Protein AF-A0A7C6YRF1-F1 (afdb_monomer)

pLDDT: mean 85.2, std 13.37, range [41.69, 96.88]

Foldseek 3Di:
DDDLVRLLVVLVVLVCVLCVPPDPVVCVLSVLVNVVSVVPPPHPCVVVVSVLSSVCSVVSPVVSSVVSSVVVVVVVVVVVVVPPD

Solvent-accessible surface area (backbone atoms on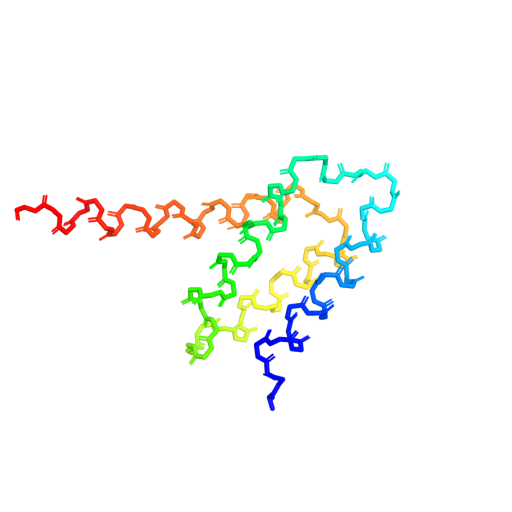ly — not comparable to full-atom values): 4988 Å² total; per-residue (Å²): 131,79,52,73,66,55,47,51,55,50,54,48,58,48,46,51,72,59,29,74,88,54,72,68,84,83,42,59,66,58,54,45,49,51,50,51,45,73,72,32,60,94,43,95,59,25,70,61,52,52,52,53,52,50,51,24,45,76,68,60,34,63,66,62,41,50,53,53,46,48,54,58,52,50,58,49,54,51,60,53,61,73,65,70,125

Secondary structure (DSSP, 8-state):
---HHHHHHHHHHHHHHHHTTS--TT-HHHHHHHHHHHHHTTSTTHHHHHHHHHHHHHTT-HHHHHHHHHHHHHHHHHHHHTT--

Radius of gyration: 13.39 Å; Cα contacts (8 Å, |Δi|>4): 38; chains: 1; bounding box: 34×32×28 Å

Structure (mmCIF, N/CA/C/O backbone):
data_AF-A0A7C6YRF1-F1
#
_entry.id   AF-A0A7C6YRF1-F1
#
loop_
_atom_site.group_PDB
_atom_site.id
_atom_site.type_symbol
_atom_site.label_atom_id
_atom_site.label_alt_id
_atom_site.label_comp_id
_atom_site.label_asym_id
_atom_site.label_entity_id
_atom_site.label_seq_id
_atom_site.pdbx_PDB_ins_code
_atom_site.Cartn_x
_atom_site.Cartn_y
_atom_site.Cartn_z
_atom_site.occupancy
_atom_site.B_iso_or_equiv
_atom_site.auth_seq_id
_atom_site.auth_comp_id
_atom_site.auth_asym_id
_atom_site.auth_atom_id
_atom_site.pdbx_PDB_model_num
ATOM 1 N N . MET A 1 1 ? 1.497 -11.473 12.755 1.00 70.69 1 MET A N 1
ATOM 2 C CA . MET A 1 1 ? 1.075 -10.369 11.869 1.00 70.69 1 MET A CA 1
ATOM 3 C C . MET A 1 1 ? 2.297 -9.494 11.684 1.00 70.69 1 MET A C 1
ATOM 5 O O . MET A 1 1 ? 2.962 -9.257 12.685 1.00 70.69 1 MET A O 1
ATOM 9 N N . LEU A 1 2 ? 2.637 -9.123 10.449 1.00 84.19 2 LEU A N 1
ATOM 10 C CA . LEU A 1 2 ? 3.743 -8.192 10.204 1.00 84.19 2 LEU A CA 1
ATOM 11 C C . LEU A 1 2 ? 3.441 -6.852 10.880 1.00 84.19 2 LEU A C 1
ATOM 13 O O . LEU A 1 2 ? 2.276 -6.463 10.969 1.00 84.19 2 LEU A O 1
ATOM 17 N N . THR A 1 3 ? 4.480 -6.167 11.340 1.00 94.19 3 THR A N 1
ATOM 18 C CA . THR A 1 3 ? 4.410 -4.770 11.772 1.00 94.19 3 THR A CA 1
ATOM 19 C C . THR A 1 3 ? 4.090 -3.854 10.586 1.00 94.19 3 THR A C 1
ATOM 21 O O . THR A 1 3 ? 4.263 -4.227 9.424 1.00 94.19 3 THR A O 1
ATOM 24 N N . GLN A 1 4 ? 3.654 -2.624 10.864 1.00 93.00 4 GLN A N 1
ATOM 25 C CA . GLN A 1 4 ? 3.364 -1.640 9.818 1.00 93.00 4 GLN A CA 1
ATOM 26 C C . GLN A 1 4 ? 4.602 -1.334 8.961 1.00 93.00 4 GLN A C 1
ATOM 28 O O . GLN A 1 4 ? 4.499 -1.232 7.742 1.00 93.00 4 GLN A O 1
ATOM 33 N N . GLU A 1 5 ? 5.777 -1.258 9.589 1.00 93.88 5 GLU A N 1
ATOM 34 C CA . GLU A 1 5 ? 7.048 -1.029 8.901 1.00 93.88 5 GLU A CA 1
ATOM 35 C C . GLU A 1 5 ? 7.432 -2.218 8.004 1.00 93.88 5 GLU A C 1
ATOM 37 O O . GLU A 1 5 ? 7.872 -2.035 6.870 1.00 93.88 5 GLU A O 1
ATOM 42 N N . GLU A 1 6 ? 7.233 -3.451 8.477 1.00 94.94 6 GLU A N 1
ATOM 43 C CA . GLU A 1 6 ? 7.467 -4.657 7.673 1.00 94.94 6 GLU A CA 1
ATOM 44 C C . GLU A 1 6 ? 6.508 -4.742 6.481 1.00 94.94 6 GLU A C 1
ATOM 46 O O . GLU A 1 6 ? 6.925 -5.110 5.384 1.00 94.94 6 GLU A O 1
ATOM 51 N N . VAL A 1 7 ? 5.246 -4.347 6.669 1.00 94.00 7 VAL A N 1
ATOM 52 C CA . VAL A 1 7 ? 4.262 -4.218 5.588 1.00 94.00 7 VAL A CA 1
ATOM 53 C C . VAL A 1 7 ? 4.712 -3.189 4.552 1.00 94.00 7 VAL A C 1
ATOM 55 O O . VAL A 1 7 ? 4.689 -3.482 3.358 1.00 94.00 7 VAL A O 1
ATOM 58 N N . GLN A 1 8 ? 5.145 -2.000 4.984 1.00 94.50 8 GLN A N 1
ATOM 59 C CA . GLN A 1 8 ? 5.644 -0.965 4.073 1.00 94.50 8 GLN A CA 1
ATOM 60 C C . GLN A 1 8 ? 6.835 -1.479 3.264 1.00 94.50 8 GLN A C 1
ATOM 62 O O . GLN A 1 8 ? 6.820 -1.408 2.035 1.00 94.50 8 GLN A O 1
ATOM 67 N N . LYS A 1 9 ? 7.831 -2.076 3.932 1.00 95.19 9 LYS A N 1
ATOM 68 C CA . LYS A 1 9 ? 8.998 -2.677 3.267 1.00 95.19 9 LYS A CA 1
ATOM 69 C C . LYS A 1 9 ? 8.590 -3.760 2.269 1.00 95.19 9 LYS A C 1
ATOM 71 O O . LYS A 1 9 ? 9.139 -3.808 1.170 1.00 95.19 9 LYS A O 1
ATOM 76 N N . HIS A 1 10 ? 7.624 -4.605 2.624 1.00 94.75 10 HIS A N 1
ATOM 77 C CA . HIS A 1 10 ? 7.125 -5.659 1.747 1.00 94.75 10 HIS A CA 1
ATOM 78 C C . HIS A 1 10 ? 6.470 -5.096 0.478 1.00 94.75 10 HIS A C 1
ATOM 80 O O . HIS A 1 10 ? 6.876 -5.445 -0.632 1.00 94.75 10 HIS A O 1
ATOM 86 N N . LEU A 1 11 ? 5.501 -4.189 0.633 1.00 94.25 11 LEU A N 1
ATOM 87 C CA . LEU A 1 11 ? 4.763 -3.612 -0.492 1.00 94.25 11 LEU A CA 1
ATOM 88 C C . LEU A 1 11 ? 5.661 -2.746 -1.382 1.00 9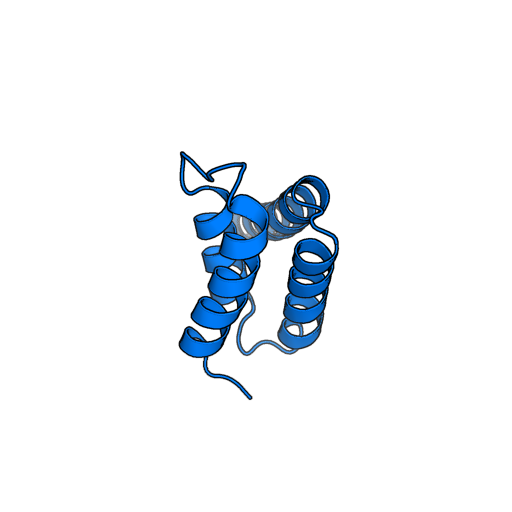4.25 11 LEU A C 1
ATOM 90 O O . LEU A 1 11 ? 5.505 -2.767 -2.600 1.00 94.25 11 LEU A O 1
ATOM 94 N N . TYR A 1 12 ? 6.646 -2.051 -0.810 1.00 93.62 12 TYR A N 1
ATOM 95 C CA . TYR A 1 12 ? 7.658 -1.322 -1.580 1.00 93.62 12 TYR A CA 1
ATOM 96 C C . TYR A 1 12 ? 8.580 -2.254 -2.350 1.00 93.62 12 TYR A C 1
ATOM 98 O O . TYR A 1 12 ? 8.817 -2.020 -3.529 1.00 93.62 12 TYR A O 1
ATOM 106 N N . GLY A 1 13 ? 9.018 -3.358 -1.746 1.00 93.81 13 GLY A N 1
ATOM 107 C CA . GLY A 1 13 ? 9.795 -4.365 -2.463 1.00 93.81 13 GLY A CA 1
ATOM 108 C C . GLY A 1 13 ? 9.035 -4.972 -3.648 1.00 93.81 13 GLY A C 1
ATOM 109 O O . GLY A 1 13 ? 9.640 -5.273 -4.675 1.00 93.81 13 GLY A O 1
ATOM 110 N N . LEU A 1 14 ? 7.714 -5.147 -3.535 1.00 93.56 14 LEU A N 1
ATOM 111 C CA . LEU A 1 14 ? 6.871 -5.563 -4.658 1.00 93.56 14 LEU A CA 1
ATOM 112 C C . LEU A 1 14 ? 6.722 -4.453 -5.701 1.00 93.56 14 LEU A C 1
ATOM 114 O O . LEU A 1 14 ? 6.887 -4.715 -6.890 1.00 93.56 14 LEU A O 1
ATOM 118 N N . PHE A 1 15 ? 6.449 -3.225 -5.266 1.00 92.06 15 PHE A N 1
ATOM 119 C CA . PHE A 1 15 ? 6.312 -2.067 -6.142 1.00 92.06 15 PHE A CA 1
ATOM 120 C C . PHE A 1 15 ? 7.565 -1.839 -6.990 1.00 92.06 15 PHE A C 1
ATOM 122 O O . PHE A 1 15 ? 7.463 -1.762 -8.212 1.00 92.06 15 PHE A O 1
ATOM 129 N N . ASP A 1 16 ? 8.742 -1.861 -6.369 1.00 91.00 16 ASP A N 1
ATOM 130 C CA . ASP A 1 16 ? 10.026 -1.608 -7.025 1.00 91.00 16 ASP A CA 1
ATOM 131 C C . ASP A 1 16 ? 10.298 -2.609 -8.150 1.00 91.00 16 ASP A C 1
ATOM 133 O O . ASP A 1 16 ? 10.705 -2.218 -9.243 1.00 91.00 16 ASP A O 1
ATOM 137 N N . LYS A 1 17 ? 9.972 -3.890 -7.925 1.00 89.94 17 LYS A N 1
ATOM 138 C CA . LYS A 1 17 ? 10.074 -4.948 -8.946 1.00 89.94 17 LYS A CA 1
ATOM 139 C C . LYS A 1 17 ? 9.152 -4.714 -10.143 1.00 89.94 17 LYS A C 1
ATOM 141 O O . LYS A 1 17 ? 9.446 -5.169 -11.246 1.00 89.94 17 LYS A O 1
ATOM 146 N N . VAL A 1 18 ? 8.009 -4.064 -9.932 1.00 87.88 18 VAL A N 1
ATOM 147 C CA . VAL A 1 18 ? 7.041 -3.762 -10.996 1.00 87.88 18 VAL A CA 1
ATOM 148 C C . VAL A 1 18 ? 7.432 -2.484 -11.740 1.00 87.88 18 VAL A C 1
ATOM 150 O O . VAL A 1 18 ? 7.231 -2.400 -12.950 1.00 87.88 18 VAL A O 1
ATOM 153 N N . THR A 1 19 ? 8.015 -1.507 -11.043 1.00 83.62 19 THR A N 1
ATOM 154 C CA . THR A 1 19 ? 8.357 -0.182 -11.584 1.00 83.62 19 THR A CA 1
ATOM 155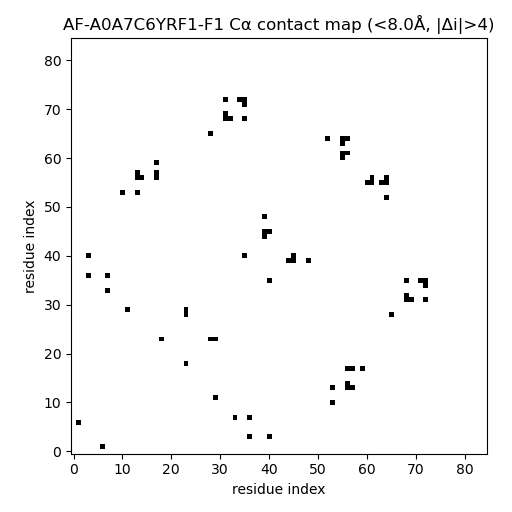 C C . THR A 1 19 ? 9.805 -0.024 -12.037 1.00 83.62 19 THR A C 1
ATOM 157 O O . THR A 1 19 ? 10.187 1.073 -12.436 1.00 83.62 19 THR A O 1
ATOM 160 N N . GLU A 1 20 ? 10.608 -1.090 -12.038 1.00 82.44 20 GLU A N 1
ATOM 161 C CA . GLU A 1 20 ? 12.005 -1.080 -12.509 1.00 82.44 20 GLU A CA 1
ATOM 162 C C . GLU A 1 20 ? 12.175 -0.385 -13.877 1.00 82.44 20 GLU A C 1
ATOM 164 O O . GLU A 1 20 ? 13.151 0.326 -14.103 1.00 82.44 20 GLU A O 1
ATOM 169 N N . SER A 1 21 ? 11.192 -0.534 -14.774 1.00 74.12 21 SER A N 1
ATOM 170 C CA . SER A 1 21 ? 11.178 0.081 -16.109 1.00 74.12 21 SER A CA 1
ATOM 171 C C . SER A 1 21 ? 10.341 1.363 -16.226 1.00 74.12 21 SER A C 1
ATOM 173 O O . SER A 1 21 ? 10.415 2.043 -17.248 1.00 74.12 21 SER A O 1
ATOM 175 N N . ILE A 1 22 ? 9.510 1.685 -15.230 1.00 74.94 22 ILE A N 1
ATOM 176 C CA . ILE A 1 22 ? 8.612 2.852 -15.229 1.00 74.94 22 ILE A CA 1
ATOM 177 C C . ILE A 1 22 ? 8.722 3.526 -13.858 1.00 74.94 22 ILE A C 1
ATOM 179 O O . ILE A 1 22 ? 7.964 3.185 -12.951 1.00 74.94 22 ILE A O 1
ATOM 183 N N . PRO A 1 23 ? 9.664 4.469 -13.686 1.00 71.56 23 PRO A N 1
ATOM 184 C CA . PRO A 1 23 ? 9.879 5.099 -12.397 1.00 71.56 23 PRO A CA 1
ATOM 185 C C . PRO A 1 23 ? 8.651 5.902 -11.956 1.00 71.56 23 PRO A C 1
ATOM 187 O O . PRO A 1 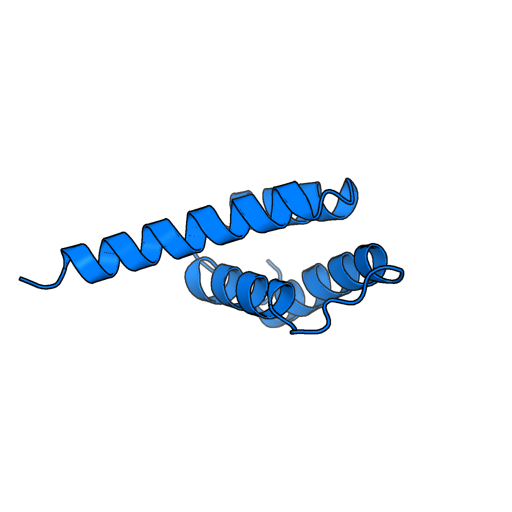23 ? 8.108 6.692 -12.733 1.00 71.56 23 PRO A O 1
ATOM 190 N N . ASP A 1 24 ? 8.274 5.765 -10.685 1.00 78.00 24 ASP A N 1
ATOM 191 C CA . ASP A 1 24 ? 7.338 6.658 -9.988 1.00 78.00 24 ASP A CA 1
ATOM 192 C C . ASP A 1 24 ? 8.012 8.015 -9.742 1.00 78.00 24 ASP A C 1
ATOM 194 O O . ASP A 1 24 ? 8.447 8.320 -8.633 1.00 78.00 24 ASP A O 1
ATOM 198 N N . LYS A 1 25 ? 8.198 8.796 -10.816 1.00 72.31 25 LYS A N 1
ATOM 199 C CA . LYS A 1 25 ? 9.025 10.017 -10.820 1.00 72.31 25 LYS A CA 1
ATOM 200 C C . LYS A 1 25 ? 8.602 11.041 -9.769 1.00 72.31 25 LYS A C 1
ATOM 202 O O . LYS A 1 25 ? 9.465 11.698 -9.196 1.00 72.31 25 LYS A O 1
ATOM 207 N N . ASP A 1 26 ? 7.304 11.128 -9.504 1.00 80.75 26 ASP A N 1
ATOM 208 C CA . ASP A 1 26 ? 6.736 12.099 -8.570 1.00 80.75 26 ASP A CA 1
ATOM 209 C C . ASP A 1 26 ? 6.459 11.483 -7.186 1.00 80.75 26 ASP A C 1
ATOM 211 O O . ASP A 1 26 ? 5.951 12.160 -6.294 1.00 80.75 26 ASP A O 1
ATOM 215 N N . GLY A 1 27 ? 6.764 10.190 -6.994 1.00 84.12 27 GLY A N 1
ATOM 216 C CA . GLY A 1 27 ? 6.519 9.458 -5.747 1.00 84.12 27 GLY A CA 1
ATOM 217 C C . GLY A 1 27 ? 5.036 9.309 -5.386 1.00 84.12 27 GLY A C 1
ATOM 218 O O . GLY A 1 27 ? 4.705 8.982 -4.243 1.00 84.12 27 GLY A O 1
ATOM 219 N N . LEU A 1 28 ? 4.130 9.587 -6.327 1.00 85.25 28 LEU A N 1
ATOM 220 C CA . LEU A 1 28 ? 2.697 9.681 -6.068 1.00 85.25 28 LEU A CA 1
ATOM 221 C C . LEU A 1 28 ? 2.115 8.319 -5.687 1.00 85.25 28 LEU A C 1
ATOM 223 O O . LEU A 1 28 ? 1.254 8.233 -4.810 1.00 85.25 28 LEU A O 1
ATOM 227 N N . MET A 1 29 ? 2.579 7.247 -6.331 1.00 86.44 29 MET A N 1
ATOM 228 C CA . MET A 1 29 ? 2.078 5.907 -6.047 1.00 86.44 29 MET A CA 1
ATOM 229 C C . MET A 1 29 ? 2.536 5.432 -4.668 1.00 86.44 29 MET A C 1
ATOM 231 O O . MET A 1 29 ? 1.723 4.909 -3.903 1.00 86.44 29 MET A O 1
ATOM 235 N N . ARG A 1 30 ? 3.801 5.689 -4.309 1.00 89.31 30 ARG A N 1
ATOM 236 C CA . ARG A 1 30 ? 4.310 5.419 -2.954 1.0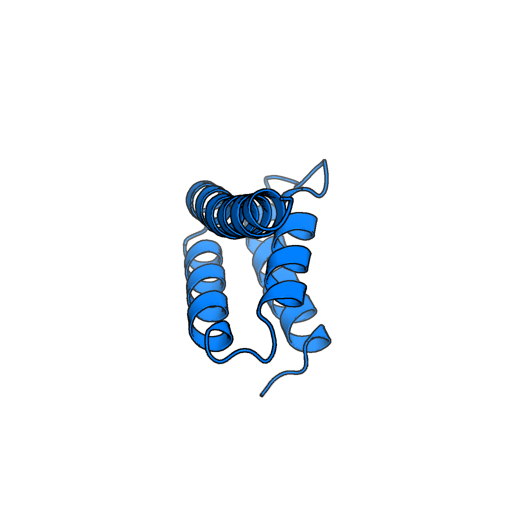0 89.31 30 ARG A CA 1
ATOM 237 C C . ARG A 1 30 ? 3.561 6.209 -1.887 1.00 89.31 30 ARG A C 1
ATOM 239 O O . ARG A 1 30 ? 3.098 5.619 -0.919 1.00 89.31 30 ARG A O 1
ATOM 246 N N . ALA A 1 31 ? 3.351 7.509 -2.095 1.00 89.00 31 ALA A N 1
ATOM 247 C CA . ALA A 1 31 ? 2.604 8.343 -1.155 1.00 89.00 31 ALA A CA 1
ATOM 248 C C . ALA A 1 31 ? 1.164 7.836 -0.946 1.00 89.00 31 ALA A C 1
ATOM 250 O O . ALA A 1 31 ? 0.655 7.820 0.176 1.00 89.00 31 ALA A O 1
ATOM 251 N N . ASN A 1 32 ? 0.510 7.373 -2.015 1.00 88.44 32 ASN A N 1
ATOM 252 C CA . ASN A 1 32 ? -0.827 6.792 -1.933 1.00 88.44 32 ASN A CA 1
ATOM 253 C C . ASN A 1 32 ? -0.840 5.429 -1.218 1.00 88.44 32 ASN A C 1
ATOM 255 O O . ASN A 1 32 ? -1.784 5.142 -0.480 1.00 88.44 32 ASN A O 1
ATOM 259 N N . LEU A 1 33 ? 0.194 4.601 -1.409 1.00 91.75 33 LEU A N 1
ATOM 260 C CA . LEU A 1 33 ? 0.376 3.351 -0.666 1.00 91.75 33 LEU A CA 1
ATOM 261 C C . LEU A 1 33 ? 0.580 3.620 0.828 1.00 91.75 33 LEU A C 1
ATOM 263 O O . LEU A 1 33 ? -0.125 3.028 1.644 1.00 91.75 33 LEU A O 1
ATOM 267 N N . ASP A 1 34 ? 1.460 4.555 1.189 1.00 92.19 34 ASP A N 1
ATOM 268 C CA . ASP A 1 34 ? 1.668 4.970 2.582 1.00 92.19 34 ASP A CA 1
ATOM 269 C C . ASP A 1 34 ? 0.374 5.460 3.219 1.00 92.19 34 ASP A C 1
ATOM 271 O O . ASP A 1 34 ? 0.036 5.085 4.342 1.00 92.19 34 ASP A O 1
ATOM 275 N N . TYR A 1 35 ? -0.387 6.271 2.490 1.00 89.81 35 TYR A N 1
ATOM 276 C CA . TYR A 1 35 ? -1.668 6.760 2.968 1.00 89.81 35 TYR A CA 1
ATOM 277 C C . TYR A 1 35 ? -2.662 5.625 3.241 1.00 89.81 35 TYR A C 1
ATOM 279 O O . TYR A 1 35 ? -3.318 5.613 4.283 1.00 89.81 35 TYR A O 1
ATOM 287 N N . LEU A 1 36 ? -2.760 4.650 2.329 1.00 92.19 36 LEU A N 1
ATOM 288 C CA . LEU A 1 36 ? -3.616 3.479 2.507 1.00 92.19 36 LEU A CA 1
ATOM 289 C C . LEU A 1 36 ? -3.199 2.671 3.744 1.00 92.19 36 LEU A C 1
ATOM 291 O O . LEU A 1 36 ? -4.054 2.306 4.551 1.00 92.19 36 LEU A O 1
ATOM 295 N N . ILE A 1 37 ? -1.897 2.420 3.907 1.00 93.19 37 ILE A N 1
ATOM 296 C CA . ILE A 1 37 ? -1.350 1.686 5.052 1.00 93.19 37 ILE A CA 1
ATOM 297 C C . ILE A 1 37 ? -1.673 2.438 6.344 1.00 93.19 37 ILE A C 1
ATOM 299 O O . ILE A 1 37 ? -2.279 1.862 7.239 1.00 93.19 37 ILE A O 1
ATOM 303 N N . ASN A 1 38 ? -1.365 3.732 6.423 1.00 91.31 38 ASN A N 1
ATOM 304 C CA . ASN A 1 38 ? -1.628 4.549 7.611 1.00 91.31 38 ASN A CA 1
ATOM 305 C C . ASN A 1 38 ? -3.111 4.581 8.002 1.00 91.31 38 ASN A C 1
ATOM 307 O O . ASN A 1 38 ? -3.436 4.629 9.185 1.00 91.31 38 ASN A O 1
ATOM 311 N N . LEU A 1 39 ? -4.015 4.563 7.020 1.00 88.44 39 LEU A N 1
ATOM 312 C CA . LEU A 1 39 ? -5.449 4.651 7.271 1.00 88.44 39 LEU A CA 1
ATOM 313 C C . LEU A 1 39 ? -6.063 3.317 7.710 1.00 88.44 39 LEU A C 1
ATOM 315 O O . LEU A 1 39 ? -7.000 3.302 8.509 1.00 88.44 39 LEU A O 1
ATOM 319 N N . TYR A 1 40 ? -5.586 2.204 7.152 1.00 91.06 40 TYR A N 1
ATOM 320 C CA . TYR A 1 40 ? -6.258 0.916 7.303 1.00 91.06 40 TYR A CA 1
ATOM 321 C C . TYR A 1 40 ? -5.472 -0.118 8.091 1.00 91.06 40 TYR A C 1
ATOM 323 O O . TYR A 1 40 ? -6.097 -1.074 8.552 1.00 91.06 40 TYR A O 1
ATOM 331 N N . TYR A 1 41 ? -4.163 0.041 8.279 1.00 93.06 41 TYR A N 1
ATOM 332 C CA . TYR A 1 41 ? -3.367 -0.884 9.078 1.00 93.06 41 TYR A CA 1
ATOM 333 C C . TYR A 1 41 ? -3.940 -1.009 10.499 1.00 93.06 41 TYR A C 1
ATOM 335 O O . TYR A 1 41 ? -4.381 -0.038 11.110 1.00 93.06 41 TYR A O 1
ATOM 343 N N . GLY A 1 42 ? -4.008 -2.242 11.005 1.00 91.50 42 GLY A N 1
ATOM 344 C CA . GLY A 1 42 ? -4.630 -2.553 12.298 1.00 91.50 42 GLY A CA 1
ATOM 345 C C . GLY A 1 42 ? -6.166 -2.585 12.294 1.00 91.50 42 GLY A C 1
ATOM 346 O O . GLY A 1 42 ? -6.762 -3.039 13.269 1.00 91.50 42 GLY A O 1
ATOM 347 N N . THR A 1 43 ? -6.833 -2.177 11.209 1.00 93.06 43 THR A N 1
ATOM 348 C CA . THR A 1 43 ? -8.291 -2.330 11.074 1.00 93.06 43 THR A CA 1
ATOM 349 C C . THR A 1 43 ? -8.664 -3.735 10.593 1.00 93.06 43 THR A C 1
ATOM 351 O O . THR A 1 43 ? -7.880 -4.421 9.938 1.00 93.06 43 THR A O 1
ATOM 354 N N . THR A 1 44 ? -9.915 -4.148 10.815 1.00 94.38 44 THR A N 1
ATOM 355 C CA . THR A 1 44 ? -10.447 -5.430 10.306 1.00 94.38 44 THR A CA 1
ATOM 356 C C . THR A 1 44 ? -10.462 -5.525 8.779 1.00 94.38 44 THR A C 1
ATOM 358 O O . THR A 1 44 ? -10.560 -6.618 8.228 1.00 94.38 44 THR A O 1
ATOM 361 N N . ARG A 1 45 ? -10.353 -4.388 8.078 1.00 90.62 45 ARG A N 1
ATOM 362 C CA . ARG A 1 45 ? -10.299 -4.327 6.613 1.00 90.62 45 ARG A CA 1
ATOM 363 C C . ARG A 1 45 ? -8.890 -4.538 6.063 1.00 90.62 45 ARG A C 1
ATOM 365 O O . ARG A 1 45 ? -8.769 -4.845 4.879 1.00 90.62 45 ARG A O 1
ATOM 372 N N . TRP A 1 46 ? -7.852 -4.392 6.892 1.00 93.62 46 TRP A N 1
ATOM 373 C CA . TRP A 1 46 ? -6.457 -4.449 6.454 1.00 93.62 46 TRP A CA 1
ATOM 374 C C . TRP A 1 46 ? -6.103 -5.718 5.667 1.00 93.62 46 TRP A C 1
ATOM 376 O O . TRP A 1 46 ? -5.584 -5.569 4.563 1.00 93.62 46 TRP A O 1
ATOM 386 N N . PRO A 1 47 ? -6.427 -6.945 6.133 1.00 94.06 47 PRO A N 1
ATOM 387 C CA . PRO A 1 47 ? -6.012 -8.159 5.425 1.00 94.06 47 PRO A CA 1
ATOM 388 C C . PRO A 1 47 ? -6.539 -8.225 3.987 1.00 94.06 47 PRO A C 1
ATOM 390 O O . PRO A 1 47 ? -5.830 -8.646 3.081 1.00 94.06 47 PRO A O 1
ATOM 393 N N . TYR A 1 48 ? -7.770 -7.753 3.766 1.00 93.94 48 TYR A N 1
ATOM 394 C CA . TYR A 1 48 ? -8.361 -7.677 2.432 1.00 93.94 48 TYR A CA 1
ATOM 395 C C . TYR A 1 48 ? -7.667 -6.624 1.560 1.00 93.94 48 TYR A C 1
ATOM 397 O O . TYR A 1 48 ? -7.379 -6.876 0.395 1.00 93.94 48 TYR A O 1
ATOM 405 N N .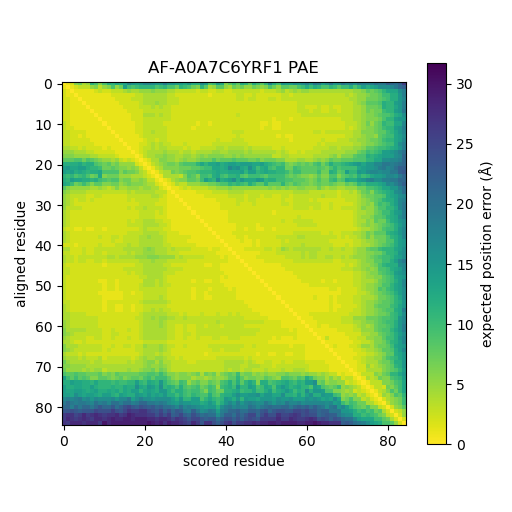 MET A 1 49 ? -7.389 -5.440 2.111 1.00 93.75 49 MET A N 1
ATOM 406 C CA . MET A 1 49 ? -6.748 -4.364 1.349 1.00 93.75 49 MET A CA 1
ATOM 407 C C . MET A 1 49 ? -5.315 -4.701 0.963 1.00 93.75 49 MET A C 1
ATOM 409 O O . MET A 1 49 ? -4.924 -4.456 -0.174 1.00 93.75 49 MET A O 1
ATOM 413 N N . GLN A 1 50 ? -4.565 -5.301 1.887 1.00 95.31 50 GLN A N 1
ATOM 414 C CA . GLN A 1 50 ? -3.223 -5.794 1.619 1.00 95.31 50 GLN A CA 1
ATOM 415 C C . GLN A 1 50 ? -3.239 -6.791 0.453 1.00 95.31 50 GLN A C 1
ATOM 417 O O . GLN A 1 50 ? -2.521 -6.588 -0.521 1.00 95.31 50 GLN A O 1
ATOM 422 N N . ALA A 1 51 ? -4.121 -7.795 0.503 1.00 95.88 51 ALA A N 1
ATOM 423 C CA . ALA A 1 51 ? -4.235 -8.804 -0.548 1.00 95.88 51 ALA A CA 1
ATOM 424 C C . ALA A 1 51 ? -4.623 -8.209 -1.916 1.00 95.88 51 ALA A C 1
ATOM 426 O O . ALA A 1 51 ? -4.126 -8.649 -2.950 1.00 95.88 51 ALA A O 1
ATOM 427 N N . GLU A 1 52 ? -5.493 -7.193 -1.953 1.00 96.69 52 GLU A N 1
ATOM 428 C CA . GLU A 1 52 ? -5.839 -6.508 -3.205 1.00 96.69 52 GLU A CA 1
ATOM 429 C C . GLU A 1 52 ? -4.641 -5.746 -3.789 1.00 96.69 52 GLU A C 1
ATOM 431 O O . GLU A 1 52 ? -4.390 -5.850 -4.991 1.00 96.69 52 GLU A O 1
ATOM 436 N N . VAL A 1 53 ? -3.885 -5.020 -2.956 1.00 95.56 53 VAL A N 1
ATOM 437 C CA . VAL A 1 53 ? -2.665 -4.313 -3.382 1.00 95.56 53 VAL A CA 1
ATOM 438 C C . VAL A 1 53 ? -1.623 -5.300 -3.904 1.00 95.56 53 VAL A C 1
ATOM 440 O O . VAL A 1 53 ? -1.118 -5.112 -5.011 1.00 95.56 53 VAL A O 1
ATOM 443 N N . GLU A 1 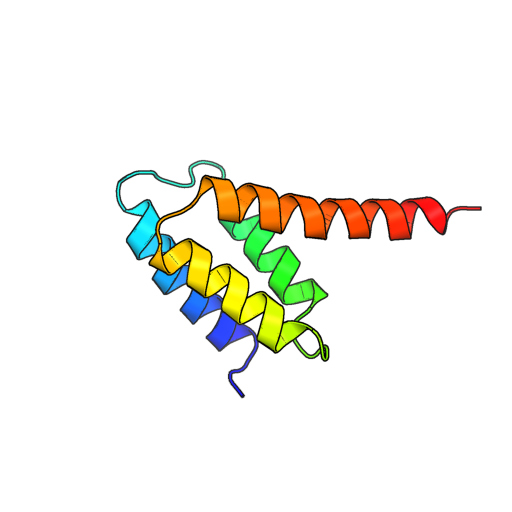54 ? -1.343 -6.370 -3.156 1.00 96.31 54 GLU A N 1
ATOM 444 C CA . GLU A 1 54 ? -0.423 -7.436 -3.569 1.00 96.31 54 GLU A CA 1
ATOM 445 C C . GLU A 1 54 ? -0.852 -8.033 -4.913 1.00 96.31 54 GLU A C 1
ATOM 447 O O . GLU A 1 54 ? -0.046 -8.097 -5.838 1.00 96.31 54 GLU A O 1
ATOM 452 N N . ARG A 1 55 ? -2.144 -8.340 -5.090 1.00 96.88 55 ARG A N 1
ATOM 453 C CA . ARG A 1 55 ? -2.674 -8.874 -6.353 1.00 96.88 55 ARG A CA 1
ATOM 454 C C . ARG A 1 55 ? -2.451 -7.931 -7.537 1.00 96.88 55 ARG A C 1
ATOM 456 O O . ARG A 1 55 ? -2.167 -8.405 -8.638 1.00 96.88 55 ARG A O 1
ATOM 463 N N . PHE A 1 56 ? -2.626 -6.618 -7.366 1.00 95.81 56 PHE A N 1
ATOM 464 C CA . PHE A 1 56 ? -2.355 -5.662 -8.448 1.00 95.81 56 PHE A CA 1
ATOM 465 C C . PHE A 1 56 ? -0.864 -5.612 -8.792 1.00 95.81 56 PHE A C 1
ATOM 467 O O . PHE A 1 56 ? -0.511 -5.618 -9.972 1.00 95.81 56 PHE A O 1
ATOM 474 N N . LEU A 1 57 ? 0.003 -5.622 -7.778 1.00 93.69 57 LEU A N 1
ATOM 475 C CA . LEU A 1 57 ? 1.454 -5.620 -7.958 1.00 93.69 57 LEU A CA 1
ATOM 476 C C . LEU A 1 57 ? 1.941 -6.907 -8.642 1.00 93.69 57 LEU A C 1
ATOM 478 O O . LEU A 1 57 ? 2.673 -6.837 -9.626 1.00 93.69 57 LEU A O 1
ATOM 482 N N . GLU A 1 58 ? 1.470 -8.077 -8.215 1.00 9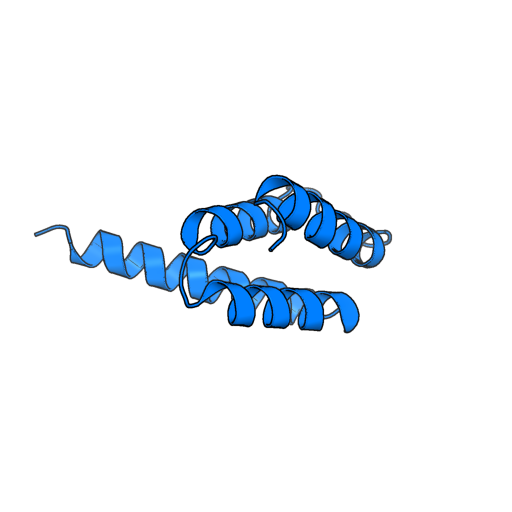2.94 58 GLU A N 1
ATOM 483 C CA . GLU A 1 58 ? 1.794 -9.370 -8.835 1.00 92.94 58 GLU A CA 1
ATOM 484 C C . GLU A 1 58 ? 1.378 -9.433 -10.309 1.00 92.94 58 GLU A C 1
ATOM 486 O O . GLU A 1 58 ? 2.122 -9.932 -11.155 1.00 92.94 58 GLU A O 1
ATOM 491 N N . LYS A 1 59 ? 0.207 -8.875 -10.638 1.00 94.00 59 LYS A N 1
ATOM 492 C CA . LYS A 1 59 ? -0.294 -8.783 -12.018 1.00 94.00 59 LYS A CA 1
ATOM 493 C C . LYS A 1 59 ? 0.359 -7.673 -12.839 1.00 94.00 59 LYS A C 1
ATOM 495 O O . LYS A 1 59 ? 0.040 -7.545 -14.019 1.00 94.00 59 LYS A O 1
ATOM 500 N N . ARG A 1 60 ? 1.251 -6.875 -12.239 1.00 91.00 60 ARG A N 1
ATOM 501 C CA . ARG A 1 60 ? 1.847 -5.668 -12.836 1.00 91.00 60 ARG A CA 1
ATOM 502 C C . ARG A 1 60 ? 0.799 -4.656 -13.325 1.00 91.00 60 ARG A C 1
ATOM 504 O O . ARG A 1 60 ? 1.050 -3.886 -14.249 1.00 91.00 60 ARG A O 1
ATOM 511 N N . ASP A 1 61 ? -0.378 -4.646 -12.705 1.00 92.00 61 ASP A N 1
ATOM 512 C CA . ASP A 1 61 ? -1.493 -3.772 -13.068 1.00 92.00 61 ASP A CA 1
ATOM 513 C C . ASP A 1 61 ? -1.423 -2.453 -12.283 1.00 92.00 61 ASP A C 1
ATOM 515 O O . ASP A 1 61 ? -2.122 -2.237 -11.290 1.00 92.00 61 ASP A O 1
ATOM 519 N N . LEU A 1 62 ? -0.539 -1.557 -12.732 1.00 88.62 62 LEU A N 1
ATOM 520 C CA . LEU A 1 62 ? -0.330 -0.248 -12.103 1.00 88.62 62 LEU A CA 1
ATOM 521 C C . LEU A 1 62 ? -1.529 0.697 -12.275 1.00 88.62 62 LEU A C 1
ATOM 523 O O . LEU A 1 62 ? -1.767 1.549 -11.419 1.00 88.62 62 LEU A O 1
ATOM 527 N N . VAL A 1 63 ? -2.300 0.544 -13.357 1.00 89.75 63 VAL A N 1
ATOM 528 C CA . VAL A 1 63 ? -3.511 1.344 -13.595 1.00 89.75 63 VAL A CA 1
ATOM 529 C C . VAL A 1 63 ? -4.604 0.931 -12.612 1.00 89.75 63 VAL A C 1
ATOM 531 O O . VAL A 1 63 ? -5.187 1.790 -11.948 1.00 89.75 63 VAL A O 1
ATOM 534 N N . GLY A 1 64 ? -4.841 -0.376 -12.467 1.00 93.56 64 GLY A N 1
ATOM 535 C CA . GLY A 1 64 ? -5.769 -0.928 -11.485 1.00 93.56 64 GLY A CA 1
ATOM 536 C C . GLY A 1 64 ? -5.385 -0.557 -10.057 1.00 93.56 64 GLY A C 1
ATOM 537 O O . GLY A 1 64 ? -6.242 -0.091 -9.302 1.00 93.56 64 GLY A O 1
ATOM 538 N N . LEU A 1 65 ? -4.093 -0.650 -9.714 1.00 93.06 65 LEU A N 1
ATOM 539 C CA . LEU A 1 65 ? -3.574 -0.185 -8.427 1.00 93.06 65 LEU A CA 1
ATOM 540 C C . LEU A 1 65 ? -3.873 1.303 -8.201 1.00 93.06 65 LEU A C 1
ATOM 542 O O . LEU A 1 65 ? -4.419 1.669 -7.162 1.00 93.06 65 LEU A O 1
ATOM 546 N N . GLY A 1 66 ? -3.574 2.159 -9.182 1.00 89.81 66 GLY A N 1
ATOM 547 C CA . GLY A 1 66 ? -3.819 3.598 -9.086 1.00 89.81 66 GLY A CA 1
ATOM 548 C C . GLY A 1 66 ? -5.294 3.935 -8.852 1.00 89.81 66 GLY A C 1
ATOM 549 O O . GLY A 1 66 ? -5.617 4.708 -7.950 1.00 89.81 66 GLY A O 1
ATOM 550 N N . LEU A 1 67 ? -6.204 3.309 -9.605 1.00 91.44 67 LEU A N 1
ATOM 551 C CA . LEU A 1 67 ? -7.650 3.491 -9.434 1.00 91.44 67 LEU A CA 1
ATOM 552 C C . LEU A 1 67 ? -8.142 2.977 -8.076 1.00 91.44 67 LEU A C 1
ATOM 554 O O . LEU A 1 67 ? -8.989 3.612 -7.439 1.00 91.44 67 LEU A O 1
ATOM 558 N N . TYR A 1 68 ? -7.610 1.842 -7.622 1.00 92.50 68 TYR A N 1
ATOM 559 C CA . TYR A 1 68 ? -7.929 1.272 -6.319 1.00 92.50 68 TYR A CA 1
ATOM 560 C C . TYR A 1 68 ? -7.531 2.224 -5.186 1.00 92.50 68 TYR A C 1
ATOM 562 O O . TYR A 1 68 ? -8.377 2.588 -4.365 1.00 92.50 68 TYR A O 1
ATOM 570 N N . LEU A 1 69 ? -6.284 2.703 -5.183 1.00 90.88 69 LEU A N 1
ATOM 571 C CA . LEU A 1 69 ? -5.797 3.660 -4.189 1.00 90.88 69 LEU A CA 1
ATOM 572 C C . LEU A 1 69 ? -6.600 4.965 -4.228 1.00 90.88 69 LEU A C 1
ATOM 574 O O . LEU A 1 69 ? -7.081 5.425 -3.190 1.00 90.88 69 LEU A O 1
ATOM 578 N N . PHE A 1 70 ? -6.835 5.518 -5.423 1.00 86.00 70 PHE A N 1
ATOM 579 C CA . PHE A 1 70 ? -7.619 6.740 -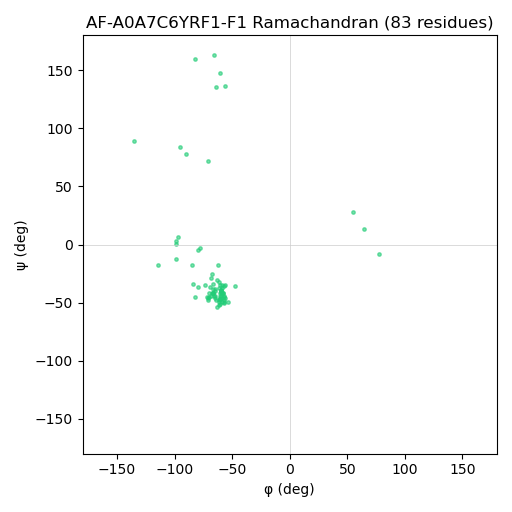5.595 1.00 86.00 70 PHE A CA 1
ATOM 580 C C . PHE A 1 70 ? -9.029 6.611 -5.006 1.00 86.00 70 PHE A C 1
ATOM 582 O O . PHE A 1 70 ? -9.477 7.490 -4.271 1.00 86.00 70 PHE A O 1
ATOM 589 N N . LYS A 1 71 ? -9.724 5.495 -5.255 1.00 88.19 71 LYS A N 1
ATOM 590 C CA . LYS A 1 71 ? -11.061 5.232 -4.699 1.00 88.19 71 LYS A CA 1
ATOM 591 C C . LYS A 1 71 ? -11.067 5.268 -3.170 1.00 88.19 71 LYS A C 1
ATOM 593 O O . LYS A 1 71 ? -12.011 5.791 -2.575 1.00 88.19 71 LYS A O 1
ATOM 598 N N . HIS A 1 72 ? -10.050 4.698 -2.530 1.00 84.69 72 HIS A N 1
ATOM 599 C CA . HIS A 1 72 ? -9.965 4.653 -1.070 1.00 84.69 72 HIS A CA 1
ATOM 600 C C . HIS A 1 72 ? -9.614 6.012 -0.455 1.00 84.69 72 HIS A C 1
ATOM 602 O O . HIS A 1 72 ? -10.165 6.355 0.592 1.00 84.69 72 HIS A O 1
ATOM 608 N N . ILE A 1 73 ? -8.788 6.809 -1.132 1.00 79.50 73 ILE A N 1
ATOM 609 C CA . ILE A 1 73 ? -8.447 8.177 -0.722 1.00 79.50 73 ILE A CA 1
ATOM 610 C C . ILE A 1 73 ? -9.646 9.121 -0.899 1.00 79.50 73 ILE A C 1
ATOM 612 O O . ILE A 1 73 ? -9.974 9.886 0.009 1.00 79.50 73 ILE A O 1
ATOM 616 N N . SER A 1 74 ? -10.344 9.051 -2.036 1.00 77.12 74 SER A N 1
ATOM 617 C CA . SER A 1 74 ? -11.493 9.917 -2.339 1.00 77.12 74 SER A CA 1
ATOM 618 C C . SER A 1 74 ? -12.670 9.674 -1.394 1.00 77.12 74 SER A C 1
ATOM 620 O O . SER A 1 74 ? -13.196 10.628 -0.825 1.00 77.12 74 SER A O 1
ATOM 622 N N . LYS A 1 75 ? -13.006 8.406 -1.108 1.00 68.50 75 LYS A N 1
ATOM 623 C CA . LYS A 1 75 ? -14.034 8.062 -0.106 1.00 68.50 75 LYS A CA 1
ATOM 624 C C . LYS A 1 75 ? -13.727 8.631 1.277 1.00 68.50 75 LYS A C 1
ATOM 626 O O . LYS A 1 75 ? -14.637 9.005 2.014 1.00 68.50 75 LYS A O 1
ATOM 631 N N . TYR A 1 76 ? -12.450 8.680 1.646 1.00 63.84 76 TYR A N 1
ATOM 632 C CA . TYR A 1 76 ? -12.049 9.258 2.919 1.00 63.84 76 TYR A CA 1
ATOM 633 C C . TYR A 1 76 ? -12.200 10.784 2.927 1.00 63.84 76 TYR A C 1
ATOM 635 O O . TYR A 1 76 ? -12.776 11.327 3.871 1.00 63.84 76 TYR A O 1
ATOM 643 N N . LYS A 1 77 ? -11.767 11.478 1.864 1.00 62.75 77 LYS A N 1
ATOM 644 C CA . LYS A 1 77 ? -11.951 12.934 1.728 1.00 62.75 77 LYS A CA 1
ATOM 645 C C . LYS A 1 77 ? -13.425 13.336 1.777 1.00 62.75 77 LYS A C 1
ATOM 647 O O . LYS A 1 77 ? -13.761 14.286 2.476 1.00 62.75 77 LYS A O 1
ATOM 652 N N . GLU A 1 78 ? -14.300 12.580 1.118 1.00 64.38 78 GLU A N 1
ATOM 653 C CA . GLU A 1 78 ? -15.753 12.778 1.200 1.00 64.38 78 GLU A CA 1
ATOM 654 C C . GLU A 1 78 ? -16.271 12.601 2.634 1.00 64.38 78 GLU A C 1
ATOM 656 O O . GLU A 1 78 ? -17.050 13.425 3.100 1.00 64.38 78 GLU A O 1
ATOM 661 N N . SER A 1 79 ? -15.782 11.595 3.372 1.00 58.62 79 SER A N 1
ATOM 662 C CA . SER A 1 79 ? -16.190 11.350 4.766 1.00 58.62 79 SER A CA 1
ATOM 663 C C . SER A 1 79 ? -15.740 12.429 5.762 1.00 58.62 79 SER A C 1
ATOM 665 O O . SER A 1 79 ? -16.379 12.608 6.799 1.00 58.62 79 SER A O 1
ATOM 667 N N . ILE A 1 80 ? -14.653 13.152 5.461 1.00 57.25 80 ILE A N 1
ATOM 668 C CA . ILE A 1 80 ? -14.211 14.318 6.240 1.00 57.25 80 ILE A CA 1
ATOM 669 C C . ILE A 1 80 ? -15.001 15.559 5.824 1.00 57.25 80 ILE A C 1
ATOM 671 O O . ILE A 1 80 ? -15.481 16.285 6.690 1.00 57.25 80 ILE A O 1
ATOM 675 N N . GLY A 1 81 ? -15.175 15.788 4.519 1.00 50.94 81 GLY A N 1
ATOM 676 C CA . GLY A 1 81 ? -15.949 16.918 3.998 1.00 50.94 81 GLY A CA 1
ATOM 677 C C . GLY A 1 81 ? -17.418 16.880 4.427 1.00 50.94 81 GLY A C 1
ATOM 678 O O . GLY A 1 81 ? -18.004 17.921 4.695 1.00 50.94 81 GLY A O 1
ATOM 679 N N . SER A 1 82 ? -17.995 15.687 4.596 1.00 49.19 82 SER A N 1
ATOM 680 C CA . SER A 1 82 ? -19.359 15.503 5.104 1.00 49.19 82 SER A CA 1
ATOM 681 C C . SER A 1 82 ? -19.487 15.623 6.629 1.00 49.19 82 SER A C 1
ATOM 683 O O . SER A 1 82 ? -20.596 15.527 7.148 1.00 49.19 82 SER A O 1
ATOM 685 N N . ARG A 1 83 ? -18.377 15.777 7.366 1.00 46.38 83 ARG A N 1
ATOM 686 C CA . ARG A 1 83 ? -18.361 16.059 8.816 1.00 46.38 83 ARG A CA 1
ATOM 687 C C . ARG A 1 83 ? -18.149 17.544 9.133 1.00 46.38 83 ARG A C 1
ATOM 689 O O . ARG A 1 83 ? -18.064 17.891 10.305 1.00 46.38 83 ARG A O 1
ATOM 696 N N . GLY A 1 84 ? -18.075 18.401 8.113 1.00 43.38 84 GLY A N 1
ATOM 697 C CA . GLY A 1 84 ? -18.112 19.855 8.252 1.00 43.38 84 GLY A CA 1
ATOM 698 C C . GLY A 1 84 ? -19.527 20.391 8.043 1.00 43.38 84 GLY A C 1
ATOM 699 O O . GLY A 1 84 ? -19.861 20.801 6.933 1.00 43.38 84 GLY A O 1
ATOM 700 N N . ILE A 1 85 ? -20.334 20.359 9.107 1.00 41.69 85 ILE A N 1
ATOM 701 C CA . ILE A 1 85 ? -21.488 21.245 9.336 1.00 41.69 85 ILE A CA 1
ATOM 702 C C . ILE A 1 85 ? -21.128 22.090 10.554 1.00 41.69 85 ILE A C 1
ATOM 704 O O . ILE A 1 85 ? -20.624 21.481 11.527 1.00 41.69 85 ILE A O 1
#

Sequence (85 aa):
MLTQEEVQKHLYGLFDKVTESIPDKDGLMRANLDYLINLYYGTTRWPYMQAEVERFLEKRDLVGLGLYLFKHISKYKESIGSRGI

Mean predicted aligned error: 5.7 Å